Protein AF-A0A367IJW1-F1 (afdb_monomer)

pLDDT: mean 83.82, std 11.77, range [45.22, 95.62]

Secondary structure (DSSP, 8-state):
-HHHHHTTT-HHHHHHHHHHHHTT-SS--HHHHHHHHHHHHHTT-HHHHHHHHHHHHHH-TT-HHHHHHHHHHHHHTT-HHHHHHHHHHHHHHHHHH--

Radius of gyration: 14.37 Å; Cα contacts (8 Å, |Δi|>4): 94; chains: 1; bounding box: 34×27×40 Å

Structure (mmCIF, N/CA/C/O backbone):
data_AF-A0A367IJW1-F1
#
_entry.id   AF-A0A367IJW1-F1
#
loop_
_atom_site.group_PDB
_atom_site.id
_atom_site.type_symbol
_atom_site.label_atom_id
_atom_site.label_alt_id
_atom_site.label_comp_id
_atom_site.label_asym_id
_atom_site.label_entity_id
_atom_site.label_seq_id
_atom_site.pdbx_PDB_ins_code
_atom_site.Cartn_x
_atom_site.Cartn_y
_atom_site.Cartn_z
_atom_site.occupancy
_atom_site.B_iso_or_equiv
_atom_site.auth_seq_id
_atom_site.auth_comp_id
_atom_site.auth_asym_id
_atom_site.auth_atom_id
_atom_site.pdbx_PDB_model_num
ATOM 1 N N . ILE A 1 1 ? 8.038 8.069 -17.176 1.00 58.12 1 ILE A N 1
ATOM 2 C CA . ILE A 1 1 ? 7.243 7.249 -18.133 1.00 58.12 1 ILE A CA 1
ATOM 3 C C . ILE A 1 1 ? 6.255 6.354 -17.389 1.00 58.12 1 ILE A C 1
ATOM 5 O O . ILE A 1 1 ? 5.083 6.413 -17.720 1.00 58.12 1 ILE A O 1
ATOM 9 N N . ALA A 1 2 ? 6.675 5.613 -16.356 1.00 59.84 2 ALA A N 1
ATOM 10 C CA . ALA A 1 2 ? 5.776 4.791 -15.535 1.00 59.84 2 ALA A CA 1
ATOM 11 C C . ALA A 1 2 ? 4.641 5.601 -14.865 1.00 59.84 2 ALA A C 1
ATOM 13 O O . ALA A 1 2 ? 3.470 5.280 -15.036 1.00 59.84 2 ALA A O 1
ATOM 14 N N . TYR A 1 3 ? 4.980 6.738 -14.240 1.00 57.78 3 TYR A N 1
ATOM 15 C CA . TYR A 1 3 ? 4.005 7.652 -13.622 1.00 57.78 3 TYR A CA 1
ATOM 16 C C . TYR A 1 3 ? 2.944 8.188 -14.600 1.00 57.78 3 TYR A C 1
ATOM 18 O O . TYR A 1 3 ? 1.788 8.349 -14.238 1.00 57.78 3 TYR A O 1
ATOM 26 N N . ALA A 1 4 ? 3.297 8.370 -15.877 1.00 55.34 4 ALA A N 1
ATOM 27 C CA . ALA A 1 4 ? 2.366 8.861 -16.894 1.00 55.34 4 ALA A CA 1
ATOM 28 C C . ALA A 1 4 ? 1.358 7.796 -17.379 1.00 55.34 4 ALA A C 1
ATOM 30 O O . ALA A 1 4 ? 0.370 8.149 -18.021 1.00 55.34 4 ALA A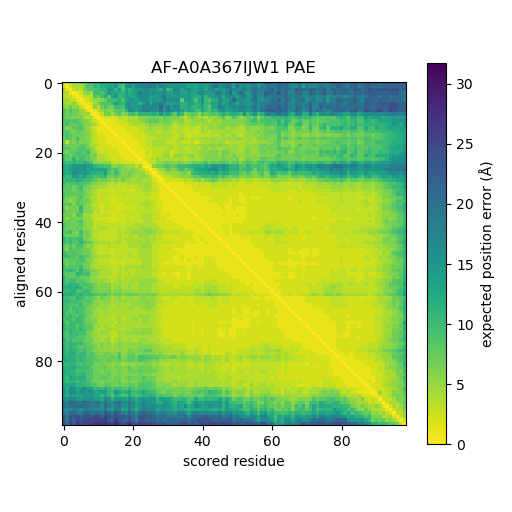 O 1
ATOM 31 N N . TYR A 1 5 ? 1.607 6.504 -17.118 1.00 56.38 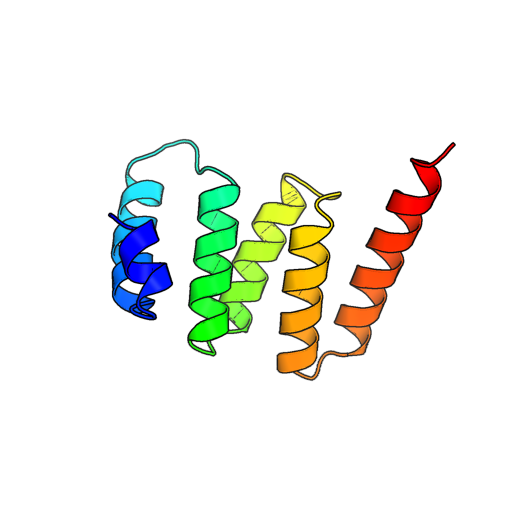5 TYR A N 1
ATOM 32 C CA . TYR A 1 5 ? 0.655 5.422 -17.408 1.00 56.38 5 TYR A CA 1
ATOM 33 C C . TYR A 1 5 ? -0.334 5.201 -16.259 1.00 56.38 5 TYR A C 1
ATOM 35 O O . TYR A 1 5 ? -1.496 4.894 -16.528 1.00 56.38 5 TYR A O 1
ATOM 43 N N . TYR A 1 6 ? 0.101 5.436 -15.017 1.00 57.06 6 TYR A N 1
ATOM 44 C CA . TYR A 1 6 ? -0.766 5.464 -13.837 1.00 57.06 6 TYR A CA 1
ATOM 45 C C . TYR A 1 6 ? -1.867 6.524 -13.981 1.00 57.06 6 TYR A C 1
ATOM 47 O O . TYR A 1 6 ? -3.051 6.197 -13.942 1.00 57.06 6 TYR A O 1
ATOM 55 N N . ASP A 1 7 ? -1.488 7.758 -14.328 1.00 59.28 7 ASP A N 1
ATOM 56 C CA . ASP A 1 7 ? -2.431 8.872 -14.529 1.00 59.28 7 ASP A CA 1
ATOM 57 C C . ASP A 1 7 ? -3.438 8.634 -15.669 1.00 59.28 7 ASP A C 1
ATOM 59 O O . ASP A 1 7 ? -4.480 9.284 -15.743 1.00 59.28 7 ASP A O 1
ATOM 63 N N . LYS A 1 8 ? -3.146 7.692 -16.576 1.00 62.56 8 LYS A N 1
ATOM 64 C CA . LYS A 1 8 ? -4.024 7.321 -17.695 1.00 62.56 8 LYS A CA 1
ATOM 65 C C . LYS A 1 8 ? -4.882 6.084 -17.422 1.00 62.56 8 LYS A C 1
ATOM 67 O O . LYS A 1 8 ? -5.509 5.588 -18.355 1.00 62.56 8 LYS A O 1
ATOM 72 N N . ARG A 1 9 ? -4.908 5.581 -16.179 1.00 66.56 9 ARG A N 1
ATOM 73 C CA . ARG A 1 9 ? -5.585 4.330 -15.783 1.00 66.56 9 ARG A CA 1
ATOM 74 C C . ARG A 1 9 ? -5.116 3.095 -16.566 1.00 66.56 9 ARG A C 1
ATOM 76 O O . ARG A 1 9 ? -5.826 2.100 -16.674 1.00 66.56 9 ARG A O 1
ATOM 83 N N . HIS A 1 10 ? -3.907 3.136 -17.127 1.00 76.12 10 HIS A N 1
ATOM 84 C CA . HIS A 1 10 ? -3.287 1.990 -17.791 1.00 76.12 10 HIS A CA 1
ATOM 85 C C . HIS A 1 10 ? -2.440 1.202 -16.787 1.00 76.12 10 HIS A C 1
ATOM 87 O O . HIS A 1 10 ? -1.222 1.079 -16.942 1.00 76.12 10 HIS A O 1
ATOM 93 N N . TYR A 1 11 ? -3.095 0.687 -15.747 1.00 78.81 11 TYR A N 1
ATOM 94 C CA . TYR A 1 11 ? -2.448 0.051 -14.597 1.00 78.81 11 TYR A CA 1
ATOM 95 C C . TYR A 1 11 ? -1.586 -1.154 -14.998 1.00 78.81 11 TYR A C 1
ATOM 97 O O . TYR A 1 11 ? -0.445 -1.257 -14.566 1.00 78.81 11 TYR A O 1
ATOM 105 N N . GLU A 1 12 ? -2.037 -1.979 -15.946 1.00 74.69 12 GLU A N 1
ATOM 106 C CA . GLU A 1 12 ? -1.253 -3.111 -16.466 1.00 74.69 12 GLU A CA 1
ATOM 107 C C . GLU A 1 12 ? 0.084 -2.689 -17.104 1.00 74.69 12 GLU A C 1
ATOM 109 O O . GLU A 1 12 ? 1.101 -3.374 -16.977 1.00 74.69 12 GLU A O 1
ATOM 114 N N . LEU A 1 13 ? 0.103 -1.554 -17.813 1.00 77.25 13 LEU A N 1
ATOM 115 C CA . LEU A 1 13 ? 1.327 -1.025 -18.420 1.00 77.25 13 LEU A CA 1
ATOM 116 C C . LEU A 1 13 ? 2.223 -0.372 -17.368 1.00 77.25 13 LEU A C 1
ATOM 118 O O . LEU A 1 13 ? 3.442 -0.522 -17.448 1.00 77.25 13 LEU A O 1
ATOM 122 N N . ALA A 1 14 ? 1.635 0.314 -16.384 1.00 78.06 14 ALA A N 1
ATOM 123 C CA . ALA A 1 14 ? 2.370 0.866 -15.252 1.00 78.06 14 ALA A CA 1
ATOM 124 C C . ALA A 1 14 ? 3.075 -0.249 -14.463 1.00 78.06 14 ALA A C 1
ATOM 126 O O . ALA A 1 14 ? 4.289 -0.172 -14.281 1.00 78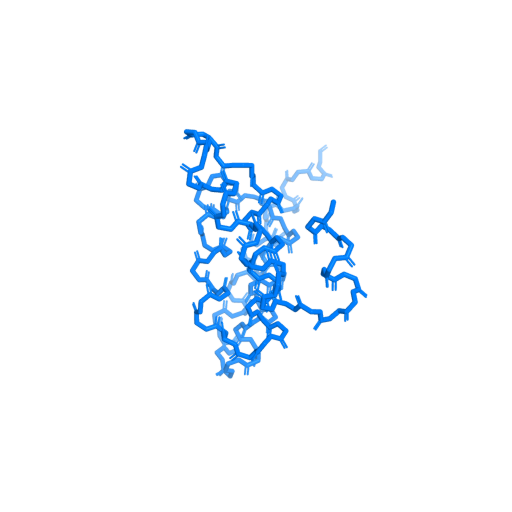.06 14 ALA A O 1
ATOM 127 N N . LEU A 1 15 ? 2.365 -1.335 -14.135 1.00 82.62 15 LEU A N 1
ATOM 128 C CA . LEU A 1 15 ? 2.907 -2.508 -13.442 1.00 82.62 15 LEU A CA 1
ATOM 129 C C . LEU A 1 15 ? 4.057 -3.166 -14.210 1.00 82.62 15 LEU A C 1
ATOM 131 O O . LEU A 1 15 ? 5.083 -3.482 -13.618 1.00 82.62 15 LEU A O 1
ATOM 135 N N . LYS A 1 16 ? 3.958 -3.303 -15.541 1.00 83.56 16 LYS A N 1
ATOM 136 C CA . LYS A 1 16 ? 5.076 -3.826 -16.352 1.00 83.56 16 LYS A CA 1
ATOM 137 C C . LYS A 1 16 ? 6.331 -2.965 -16.260 1.00 83.56 16 LYS A C 1
ATOM 139 O O . LYS A 1 16 ? 7.435 -3.494 -16.340 1.00 83.56 16 LYS A O 1
ATOM 144 N N . VAL A 1 17 ? 6.187 -1.644 -16.157 1.00 81.56 17 VAL A N 1
ATOM 145 C CA . VAL A 1 17 ? 7.343 -0.750 -16.015 1.00 81.56 17 VAL A CA 1
ATOM 146 C C . VAL A 1 17 ? 7.869 -0.779 -14.584 1.00 81.56 17 VAL A C 1
ATOM 148 O O . VAL A 1 17 ? 9.080 -0.846 -14.409 1.00 81.56 17 VAL A O 1
ATOM 151 N N . PHE A 1 18 ? 6.985 -0.787 -13.585 1.00 83.25 18 PH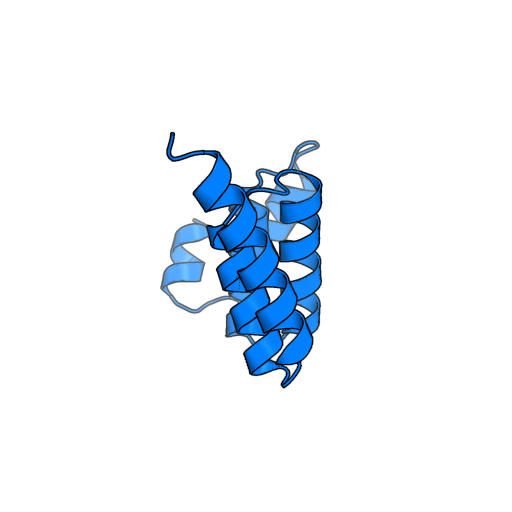E A N 1
ATOM 152 C CA . PHE A 1 18 ? 7.356 -0.897 -12.175 1.00 83.25 18 PHE A CA 1
ATOM 153 C C . PHE A 1 18 ? 8.107 -2.200 -11.888 1.00 83.25 18 PHE A C 1
ATOM 155 O O . PHE A 1 18 ? 9.190 -2.141 -11.318 1.00 83.25 18 PHE A O 1
ATOM 162 N N . GLN A 1 19 ? 7.637 -3.343 -12.399 1.00 81.62 19 GLN A N 1
ATOM 163 C CA . GLN A 1 19 ? 8.328 -4.626 -12.243 1.00 81.62 19 GLN A CA 1
ATOM 164 C C . GLN A 1 19 ? 9.743 -4.592 -12.826 1.00 81.62 19 GLN A C 1
ATOM 166 O O . GLN A 1 19 ? 10.678 -5.070 -12.205 1.00 81.62 19 GLN A O 1
ATOM 171 N N . ARG A 1 20 ? 9.939 -3.958 -13.989 1.00 84.12 20 ARG A N 1
ATOM 172 C CA . ARG A 1 20 ? 11.282 -3.831 -14.580 1.00 84.12 20 ARG A CA 1
ATOM 173 C C . ARG A 1 20 ? 12.216 -2.944 -13.765 1.00 84.12 20 ARG A C 1
AT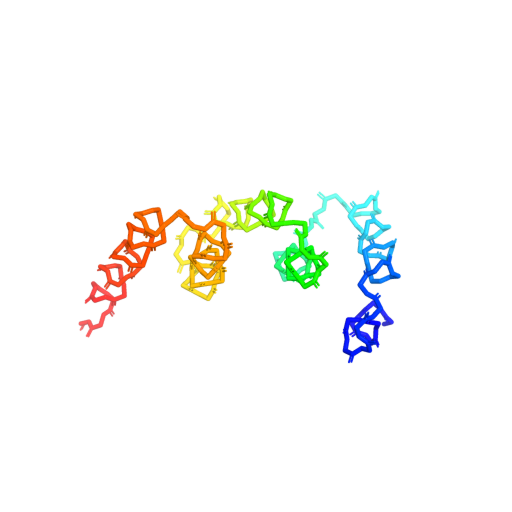OM 175 O O . ARG A 1 20 ? 13.421 -3.110 -13.889 1.00 84.12 20 ARG A O 1
ATOM 182 N N . ILE A 1 21 ? 11.680 -1.982 -13.015 1.00 81.69 21 ILE A N 1
ATOM 183 C CA . ILE A 1 21 ? 12.471 -1.155 -12.098 1.00 81.69 21 ILE A CA 1
ATOM 184 C C . ILE A 1 21 ? 12.836 -1.986 -10.867 1.00 81.69 21 ILE A C 1
ATOM 186 O O . ILE A 1 21 ? 14.002 -2.013 -10.499 1.00 81.69 21 ILE A O 1
ATOM 190 N N . ILE A 1 22 ? 11.871 -2.716 -10.302 1.00 79.62 22 ILE A N 1
ATOM 191 C CA . ILE A 1 22 ? 12.082 -3.629 -9.170 1.00 79.62 22 ILE A CA 1
ATOM 192 C C . ILE A 1 22 ? 13.131 -4.697 -9.510 1.00 79.62 22 ILE A C 1
ATOM 194 O O . ILE A 1 22 ? 14.037 -4.932 -8.727 1.00 79.62 22 ILE A O 1
ATOM 198 N N . ASP A 1 23 ? 13.066 -5.295 -10.701 1.00 81.25 23 ASP A N 1
ATOM 199 C CA . ASP A 1 23 ? 14.013 -6.333 -11.129 1.00 81.25 23 ASP A CA 1
ATOM 200 C C . ASP A 1 23 ? 15.420 -5.785 -11.439 1.00 81.25 23 ASP A C 1
ATOM 202 O O . ASP A 1 23 ? 16.383 -6.548 -11.508 1.00 81.25 23 ASP A O 1
ATOM 206 N N . ALA A 1 24 ? 15.539 -4.483 -11.720 1.00 82.00 24 ALA A N 1
ATOM 207 C CA . ALA A 1 24 ? 16.791 -3.842 -12.131 1.00 82.00 24 ALA A CA 1
ATOM 208 C C . ALA A 1 24 ? 17.512 -3.115 -10.988 1.00 82.00 24 ALA A C 1
ATOM 210 O O . ALA A 1 24 ? 18.649 -2.678 -11.183 1.00 82.00 24 ALA A O 1
ATOM 211 N N . SER A 1 25 ? 16.859 -2.971 -9.838 1.00 76.56 25 SER A N 1
ATOM 212 C CA . SER A 1 25 ? 17.375 -2.260 -8.677 1.00 76.56 25 SER A CA 1
ATOM 213 C C . SER A 1 25 ? 17.471 -3.207 -7.488 1.00 76.56 25 SER A C 1
ATOM 215 O O . SER A 1 25 ? 16.505 -3.884 -7.158 1.00 76.56 25 SER A O 1
ATOM 217 N N . ASP A 1 26 ? 18.616 -3.208 -6.806 1.00 72.00 26 ASP A N 1
ATOM 218 C CA . ASP A 1 26 ? 18.771 -3.947 -5.544 1.00 72.00 26 ASP A CA 1
ATOM 219 C C . ASP A 1 26 ? 17.986 -3.283 -4.393 1.00 72.00 26 ASP A C 1
ATOM 221 O O . ASP A 1 26 ? 17.624 -3.942 -3.421 1.00 72.00 26 ASP A O 1
ATOM 225 N N . GLU A 1 27 ? 17.688 -1.985 -4.521 1.00 75.31 27 GLU A N 1
ATOM 226 C CA . GLU A 1 27 ? 16.867 -1.210 -3.589 1.00 75.31 27 GLU A CA 1
ATOM 227 C C . GLU A 1 27 ? 15.607 -0.705 -4.296 1.00 75.31 27 GLU A C 1
ATOM 229 O O . GLU A 1 27 ? 15.671 -0.009 -5.315 1.00 75.31 27 GLU A O 1
ATOM 234 N N . VAL A 1 28 ? 14.444 -1.053 -3.747 1.00 79.38 28 VAL A N 1
ATOM 235 C CA . VAL A 1 28 ? 13.151 -0.598 -4.257 1.00 79.38 28 VAL A CA 1
ATOM 236 C C . VAL A 1 28 ? 12.691 0.601 -3.438 1.00 79.38 28 VAL A C 1
ATOM 238 O O . VAL A 1 28 ? 12.538 0.516 -2.224 1.00 79.38 28 VAL A O 1
ATOM 241 N N . GLU A 1 29 ? 12.443 1.723 -4.110 1.00 84.44 29 GLU A N 1
ATOM 242 C CA . GLU A 1 29 ? 11.909 2.920 -3.462 1.00 84.44 29 GLU A CA 1
ATOM 243 C C . GLU A 1 29 ? 10.502 2.658 -2.899 1.00 84.44 29 GLU A C 1
ATOM 245 O O . GLU A 1 29 ? 9.630 2.128 -3.593 1.00 84.44 29 GLU A O 1
ATOM 250 N N . VAL A 1 30 ? 10.251 3.095 -1.663 1.00 86.62 30 VAL A N 1
ATOM 251 C CA . VAL A 1 30 ? 8.941 2.950 -1.004 1.00 86.62 30 VAL A CA 1
ATOM 252 C C . VAL A 1 30 ? 7.813 3.573 -1.833 1.00 86.62 30 VAL A C 1
ATOM 254 O O . VAL A 1 30 ? 6.775 2.945 -2.032 1.00 86.62 30 VAL A O 1
ATOM 257 N N . ASP A 1 31 ? 8.039 4.748 -2.421 1.00 86.75 31 ASP A N 1
ATOM 258 C CA . ASP A 1 31 ? 7.074 5.411 -3.307 1.00 86.75 31 ASP A CA 1
ATOM 259 C C . ASP A 1 31 ? 6.668 4.543 -4.510 1.00 86.75 31 ASP A C 1
ATOM 261 O O . ASP A 1 31 ? 5.526 4.606 -4.979 1.00 86.75 31 ASP A O 1
ATOM 265 N N . LEU A 1 32 ? 7.588 3.721 -5.026 1.00 87.31 32 LEU A N 1
ATOM 266 C CA . LEU A 1 32 ? 7.308 2.804 -6.128 1.00 87.31 32 LEU A CA 1
ATOM 267 C C . LEU A 1 32 ? 6.408 1.649 -5.671 1.00 87.31 32 LEU A C 1
ATOM 269 O O . LEU A 1 32 ? 5.503 1.257 -6.413 1.00 87.31 32 LEU A O 1
ATOM 273 N N . LEU A 1 33 ? 6.627 1.130 -4.460 1.00 89.69 33 LEU A N 1
ATOM 274 C CA . LEU A 1 33 ? 5.790 0.089 -3.857 1.00 89.69 33 LEU A CA 1
ATOM 275 C C . LEU A 1 33 ? 4.371 0.604 -3.588 1.00 89.69 33 LEU A C 1
ATOM 277 O O . LEU A 1 33 ? 3.414 -0.063 -3.978 1.00 89.69 33 LEU A O 1
ATOM 281 N N . ILE A 1 34 ? 4.228 1.814 -3.033 1.00 91.12 34 ILE A N 1
ATOM 282 C CA . ILE A 1 34 ? 2.920 2.452 -2.789 1.00 91.12 34 ILE A CA 1
ATOM 283 C C . ILE A 1 34 ? 2.137 2.580 -4.100 1.00 91.12 34 ILE A C 1
ATOM 285 O O . ILE A 1 34 ? 1.002 2.129 -4.206 1.00 91.12 34 ILE A O 1
ATOM 289 N N . ARG A 1 35 ? 2.767 3.110 -5.152 1.00 89.31 35 ARG A N 1
ATOM 290 C CA . ARG A 1 35 ? 2.107 3.275 -6.461 1.00 89.31 35 ARG A CA 1
ATOM 291 C C . ARG A 1 35 ? 1.782 1.94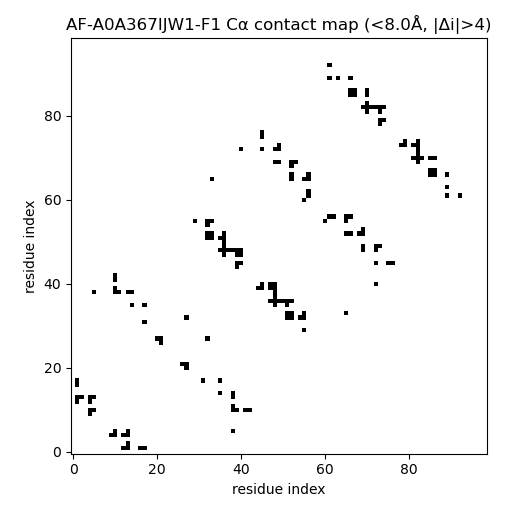7 -7.137 1.00 89.31 35 ARG A C 1
ATOM 293 O O . ARG A 1 35 ? 0.832 1.861 -7.912 1.00 89.31 35 ARG A O 1
ATOM 300 N N . THR A 1 36 ? 2.582 0.917 -6.879 1.00 89.44 36 THR A N 1
ATOM 301 C CA . THR A 1 36 ? 2.309 -0.445 -7.345 1.00 89.44 36 THR A CA 1
ATOM 302 C C . THR A 1 36 ? 1.084 -1.015 -6.631 1.00 89.44 36 THR A C 1
ATOM 304 O O . THR A 1 36 ? 0.208 -1.564 -7.296 1.00 89.44 36 THR A O 1
ATOM 307 N N . ALA A 1 37 ? 0.970 -0.815 -5.315 1.00 92.06 37 ALA A N 1
ATOM 308 C CA . ALA A 1 37 ? -0.212 -1.179 -4.540 1.00 92.06 37 ALA A CA 1
ATOM 309 C C . ALA A 1 37 ? -1.469 -0.458 -5.049 1.00 92.06 37 ALA A C 1
ATOM 311 O O . ALA A 1 37 ? -2.477 -1.109 -5.319 1.00 92.06 37 ALA A O 1
ATOM 312 N N . ASP A 1 38 ? -1.382 0.856 -5.282 1.00 91.31 38 ASP A N 1
ATOM 313 C CA . ASP A 1 38 ? -2.493 1.648 -5.815 1.00 91.31 38 ASP A CA 1
ATOM 314 C C . ASP A 1 38 ? -2.962 1.128 -7.185 1.00 91.31 38 ASP A C 1
ATOM 316 O O . ASP A 1 38 ? -4.162 1.023 -7.437 1.00 91.31 38 ASP A O 1
ATOM 320 N N . CYS A 1 39 ? -2.030 0.757 -8.076 1.00 89.94 39 CYS A N 1
ATOM 321 C CA . CYS A 1 39 ? -2.365 0.123 -9.355 1.00 89.94 39 CYS A CA 1
ATOM 322 C C . CYS A 1 39 ? -3.182 -1.155 -9.158 1.00 89.94 39 CYS A C 1
ATOM 324 O O . CYS A 1 39 ? -4.183 -1.347 -9.845 1.00 89.94 39 CYS A O 1
ATOM 326 N N . TYR A 1 40 ? -2.751 -2.034 -8.249 1.00 90.44 40 TYR A N 1
ATOM 327 C CA . TYR A 1 40 ? -3.463 -3.279 -7.972 1.00 90.44 40 TYR A CA 1
ATOM 328 C C . TYR A 1 40 ? -4.841 -3.021 -7.358 1.00 90.44 40 TYR A C 1
ATOM 330 O O . TYR A 1 40 ? -5.806 -3.662 -7.773 1.00 90.44 40 TYR A O 1
ATOM 338 N N . ARG A 1 41 ? -4.964 -2.030 -6.464 1.00 91.19 41 ARG A N 1
ATOM 339 C CA . ARG A 1 41 ? -6.256 -1.612 -5.906 1.00 91.19 41 ARG A CA 1
ATOM 340 C C . ARG A 1 41 ? -7.217 -1.171 -7.005 1.00 91.19 41 ARG A C 1
ATOM 342 O O . ARG A 1 41 ? -8.316 -1.702 -7.106 1.00 91.19 41 ARG A O 1
ATOM 349 N N . GLU A 1 42 ? -6.791 -0.261 -7.879 1.00 88.81 42 GLU A N 1
ATOM 350 C CA . GLU A 1 42 ? -7.633 0.245 -8.974 1.00 88.81 42 GLU A CA 1
ATOM 351 C C . GLU A 1 42 ? -7.994 -0.834 -10.012 1.00 88.81 42 GLU A C 1
ATOM 353 O O . GLU A 1 42 ? -8.979 -0.695 -10.739 1.00 88.81 42 GLU A O 1
ATOM 358 N N . MET A 1 43 ? -7.213 -1.915 -10.091 1.00 87.44 43 MET A N 1
ATOM 359 C CA . MET A 1 43 ? -7.525 -3.093 -10.906 1.00 87.44 43 MET A CA 1
ATOM 360 C C . MET A 1 43 ? -8.491 -4.074 -10.220 1.00 87.44 43 MET A C 1
ATOM 362 O O . MET A 1 43 ? -8.946 -5.014 -10.868 1.00 87.44 43 MET A O 1
ATOM 366 N N . GLY A 1 44 ? -8.817 -3.870 -8.940 1.00 89.38 44 GLY A N 1
ATOM 367 C CA . GLY A 1 44 ? -9.616 -4.792 -8.128 1.00 89.38 44 GLY A CA 1
ATOM 368 C C . GLY A 1 44 ? -8.825 -5.985 -7.582 1.00 89.38 44 GLY A C 1
ATOM 369 O O . GLY A 1 44 ? -9.399 -6.868 -6.948 1.00 89.38 44 GLY A O 1
ATOM 370 N N . GLU A 1 45 ? -7.506 -6.008 -7.780 1.00 92.56 45 GLU A N 1
ATOM 371 C CA . GLU A 1 45 ? -6.585 -7.018 -7.249 1.00 92.56 45 GLU A CA 1
ATOM 372 C C . GLU A 1 45 ? -6.219 -6.676 -5.796 1.00 92.56 45 GLU A C 1
ATOM 374 O O . GLU A 1 45 ? -5.060 -6.434 -5.446 1.00 92.56 45 GLU A O 1
ATOM 379 N N . LEU A 1 46 ? -7.246 -6.613 -4.947 1.00 92.81 46 LEU A N 1
ATOM 380 C CA . LEU A 1 46 ? -7.163 -6.060 -3.595 1.00 92.81 46 LEU A CA 1
ATOM 381 C C . LEU A 1 46 ? -6.171 -6.826 -2.705 1.00 92.81 46 LEU A C 1
ATOM 383 O O . LEU A 1 46 ? -5.399 -6.206 -1.981 1.00 92.81 46 LEU A O 1
ATOM 387 N N . ASP A 1 47 ? -6.116 -8.159 -2.805 1.00 93.69 47 ASP A N 1
ATOM 388 C CA . ASP A 1 47 ? -5.170 -8.968 -2.018 1.00 93.69 47 ASP A CA 1
ATOM 389 C C . ASP A 1 47 ? -3.711 -8.650 -2.371 1.00 93.69 47 ASP A C 1
ATOM 391 O O . ASP A 1 47 ? -2.845 -8.598 -1.497 1.00 93.69 47 ASP A O 1
ATOM 395 N N . THR A 1 48 ? -3.438 -8.377 -3.650 1.00 91.88 48 THR A N 1
ATOM 396 C CA . THR A 1 48 ? -2.101 -7.974 -4.091 1.00 91.88 48 THR A CA 1
ATOM 397 C C . THR A 1 48 ? -1.766 -6.578 -3.579 1.00 91.88 48 THR A C 1
ATOM 399 O O . THR A 1 48 ? -0.671 -6.374 -3.059 1.00 91.88 48 THR A O 1
ATOM 402 N N . ALA A 1 49 ? -2.711 -5.635 -3.648 1.00 94.25 49 ALA A N 1
ATOM 403 C CA . ALA A 1 49 ? -2.526 -4.293 -3.099 1.00 94.25 49 ALA A CA 1
ATOM 404 C C . ALA A 1 49 ? -2.173 -4.330 -1.601 1.00 94.25 49 ALA A C 1
ATOM 406 O O . ALA A 1 49 ? -1.212 -3.684 -1.184 1.00 94.25 49 ALA A O 1
ATOM 407 N N . VAL A 1 50 ? -2.881 -5.156 -0.819 1.00 95.25 50 VAL A N 1
ATOM 408 C CA . VAL A 1 50 ? -2.606 -5.373 0.611 1.00 95.25 50 VAL A CA 1
ATOM 409 C C . VAL A 1 50 ? -1.160 -5.809 0.843 1.00 95.25 50 VAL A C 1
ATOM 411 O O . VAL A 1 50 ? -0.481 -5.218 1.679 1.00 95.25 50 VAL A O 1
ATOM 414 N N . MET A 1 51 ? -0.659 -6.797 0.093 1.00 94.62 51 MET A N 1
ATOM 415 C CA . MET A 1 51 ? 0.723 -7.272 0.256 1.00 94.62 51 MET A CA 1
ATOM 416 C C . MET A 1 51 ? 1.755 -6.158 0.038 1.00 94.62 51 MET A C 1
ATOM 418 O O . MET A 1 51 ? 2.718 -6.056 0.797 1.00 94.62 51 MET A O 1
ATOM 422 N N . PHE A 1 52 ? 1.558 -5.312 -0.978 1.00 92.88 52 PHE A N 1
ATOM 423 C CA . PHE A 1 52 ? 2.475 -4.204 -1.250 1.00 92.88 52 PHE A CA 1
ATOM 424 C C . PHE A 1 52 ? 2.411 -3.118 -0.172 1.00 92.88 52 PHE A C 1
ATOM 426 O O . PHE A 1 52 ? 3.462 -2.635 0.243 1.00 92.88 52 PHE A O 1
ATOM 433 N N . TYR A 1 53 ? 1.223 -2.762 0.325 1.00 94.94 53 TYR A N 1
ATOM 434 C CA . TYR A 1 53 ? 1.116 -1.805 1.429 1.00 94.94 53 TYR A CA 1
ATOM 435 C C . TYR A 1 53 ? 1.722 -2.339 2.730 1.00 94.94 53 TYR A C 1
ATOM 437 O O . TYR A 1 53 ? 2.379 -1.580 3.435 1.00 94.94 53 TYR A O 1
ATOM 445 N N . ILE A 1 54 ? 1.554 -3.631 3.039 1.00 93.38 54 ILE A N 1
ATOM 446 C CA . ILE A 1 54 ? 2.181 -4.248 4.219 1.00 93.38 54 ILE A CA 1
ATOM 447 C C . ILE A 1 54 ? 3.702 -4.152 4.126 1.00 93.38 54 ILE A C 1
ATOM 449 O O . ILE A 1 54 ? 4.321 -3.717 5.085 1.00 93.38 54 ILE A O 1
ATOM 453 N N . ASN A 1 55 ? 4.294 -4.472 2.972 1.00 91.25 55 ASN A N 1
ATOM 454 C CA . ASN A 1 55 ? 5.742 -4.348 2.765 1.00 91.25 55 ASN A CA 1
ATOM 455 C C . ASN A 1 55 ? 6.227 -2.906 3.020 1.00 91.25 55 ASN A C 1
ATOM 457 O O . ASN A 1 55 ? 7.220 -2.673 3.701 1.00 91.25 55 ASN A O 1
ATOM 461 N N . VAL A 1 56 ? 5.462 -1.908 2.569 1.00 92.56 56 VAL A N 1
ATOM 462 C CA . VAL A 1 56 ? 5.770 -0.505 2.881 1.00 92.56 56 VAL A CA 1
ATOM 463 C C . VAL A 1 56 ? 5.693 -0.219 4.383 1.00 92.56 56 VAL A C 1
ATOM 465 O O . VAL A 1 56 ? 6.552 0.491 4.897 1.00 92.56 56 VAL A O 1
ATOM 468 N N . LEU A 1 57 ? 4.703 -0.764 5.092 1.00 91.31 57 LEU A N 1
ATOM 469 C CA . LEU A 1 57 ? 4.569 -0.603 6.544 1.00 91.31 57 LEU A CA 1
ATOM 470 C C . LEU A 1 57 ? 5.600 -1.414 7.345 1.00 91.31 57 LEU A C 1
ATOM 472 O O . LEU A 1 57 ? 5.860 -1.070 8.491 1.00 91.31 57 LEU A O 1
ATOM 476 N N . GLU A 1 58 ? 6.219 -2.452 6.779 1.00 90.62 58 GLU A N 1
ATOM 477 C CA . GLU A 1 58 ? 7.356 -3.138 7.412 1.00 90.62 58 GLU A CA 1
ATOM 478 C C . GLU A 1 58 ? 8.586 -2.217 7.483 1.00 90.62 58 GLU A C 1
ATOM 480 O O . GLU A 1 58 ? 9.271 -2.182 8.505 1.00 90.62 58 GLU A O 1
ATOM 485 N N . GLU A 1 59 ? 8.817 -1.416 6.438 1.00 88.00 59 GLU A N 1
ATOM 486 C CA . GLU A 1 59 ? 9.913 -0.437 6.369 1.00 88.00 59 GLU A CA 1
ATOM 487 C C . GLU A 1 59 ? 9.553 0.911 7.015 1.00 88.00 59 GLU A C 1
ATOM 489 O O . GLU A 1 59 ? 10.393 1.582 7.621 1.00 88.00 59 GLU A O 1
ATOM 494 N N . GLN A 1 60 ? 8.290 1.327 6.898 1.00 89.81 60 GLN A N 1
ATOM 495 C CA . GLN A 1 60 ? 7.760 2.574 7.448 1.00 89.81 60 GLN A CA 1
ATOM 496 C C . GLN A 1 60 ? 6.480 2.320 8.261 1.00 89.81 60 GLN A C 1
ATOM 498 O O . GLN A 1 60 ? 5.389 2.699 7.824 1.00 89.81 60 GLN A O 1
ATOM 503 N N . PRO A 1 61 ? 6.591 1.747 9.475 1.00 88.56 61 PRO A N 1
ATOM 504 C CA . PRO A 1 61 ? 5.430 1.390 10.299 1.00 88.56 61 PRO A CA 1
ATOM 505 C C . PRO A 1 61 ? 4.527 2.567 10.673 1.00 88.56 61 PRO A C 1
ATOM 507 O O . PRO A 1 61 ? 3.361 2.379 10.994 1.00 88.56 61 PRO A O 1
ATOM 510 N N . GLU A 1 62 ? 5.065 3.786 10.630 1.00 86.94 62 GLU A N 1
ATOM 511 C CA . GLU A 1 62 ? 4.373 5.025 10.999 1.00 86.94 62 GLU A CA 1
ATOM 512 C C . GLU A 1 62 ? 3.853 5.808 9.777 1.00 86.94 62 GLU A C 1
ATOM 514 O O . GLU A 1 62 ? 3.477 6.976 9.898 1.00 86.94 62 GLU A O 1
ATOM 519 N N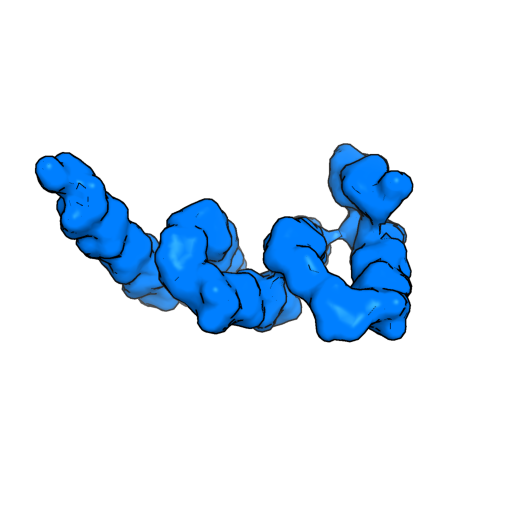 . ASN A 1 63 ? 3.865 5.214 8.578 1.00 89.94 63 ASN A N 1
ATOM 520 C CA . ASN A 1 63 ? 3.373 5.880 7.375 1.00 89.94 63 ASN A CA 1
ATOM 521 C C . ASN A 1 63 ? 1.834 5.904 7.349 1.00 89.94 63 ASN A C 1
ATOM 523 O O . ASN A 1 63 ? 1.179 4.993 6.838 1.00 89.94 63 ASN A O 1
ATOM 527 N N . LEU A 1 64 ? 1.266 6.984 7.893 1.00 89.56 64 LEU A N 1
ATOM 528 C CA . LEU A 1 64 ? -0.181 7.186 7.995 1.00 89.56 64 LEU A CA 1
ATOM 529 C C . LEU A 1 64 ? -0.888 7.168 6.634 1.00 89.56 64 LEU A C 1
ATOM 531 O O . LEU A 1 64 ? -1.981 6.615 6.529 1.00 89.56 64 LEU A O 1
ATOM 535 N N . ASP A 1 65 ? -0.267 7.706 5.581 1.00 90.62 65 ASP A N 1
ATOM 536 C CA . ASP A 1 65 ? -0.864 7.731 4.239 1.00 90.62 65 ASP A CA 1
ATOM 537 C C . ASP A 1 65 ? -1.095 6.306 3.709 1.00 90.62 65 ASP A C 1
ATOM 539 O O . ASP A 1 65 ? -2.132 5.992 3.110 1.00 90.62 65 ASP A O 1
ATOM 543 N N . VAL A 1 66 ? -0.144 5.411 3.979 1.00 93.81 66 VAL A N 1
ATOM 544 C CA . VAL A 1 66 ? -0.229 3.997 3.602 1.00 93.81 66 VAL A CA 1
ATOM 545 C C . VAL A 1 66 ? -1.195 3.240 4.502 1.00 93.81 66 VAL A C 1
ATOM 547 O O . VAL A 1 66 ? -1.952 2.413 3.999 1.00 93.81 66 VAL A O 1
ATOM 550 N N . MET A 1 67 ? -1.240 3.548 5.800 1.00 93.69 67 MET A N 1
ATOM 551 C CA . MET A 1 67 ? -2.233 2.972 6.714 1.00 93.69 67 MET A CA 1
ATOM 552 C C . MET A 1 67 ? -3.660 3.289 6.277 1.00 93.69 67 MET A C 1
ATOM 554 O O . MET A 1 67 ? -4.492 2.389 6.208 1.00 93.69 67 MET A O 1
ATOM 558 N N . VAL A 1 68 ? -3.936 4.542 5.909 1.00 93.12 68 VAL A N 1
ATOM 559 C CA . VAL A 1 68 ? -5.243 4.952 5.378 1.00 93.12 68 VAL A CA 1
ATOM 560 C C . VAL A 1 68 ? -5.546 4.239 4.059 1.00 93.12 68 VAL A C 1
ATOM 562 O O . VAL A 1 68 ? -6.662 3.755 3.853 1.00 93.12 68 VAL A O 1
ATOM 565 N N . SER A 1 69 ? -4.553 4.123 3.174 1.00 93.88 69 SER A N 1
ATOM 566 C CA . SER A 1 69 ? -4.720 3.438 1.888 1.00 93.88 69 SER A CA 1
ATOM 567 C C . SER A 1 69 ? -5.013 1.945 2.061 1.00 93.88 69 SER A C 1
ATOM 569 O O . SER A 1 69 ? -5.917 1.424 1.410 1.00 93.88 69 SER A O 1
ATOM 571 N N . LEU A 1 70 ? -4.317 1.268 2.978 1.00 95.44 70 LEU A N 1
ATOM 572 C CA . LEU A 1 70 ? -4.545 -0.136 3.314 1.00 95.44 70 LEU A CA 1
ATOM 573 C C . LEU A 1 70 ? -5.890 -0.347 4.023 1.00 95.44 70 LEU A C 1
ATOM 575 O O . LEU A 1 70 ? -6.605 -1.288 3.686 1.00 95.44 70 LEU A O 1
ATOM 579 N N . ALA A 1 71 ? -6.270 0.540 4.946 1.00 95.06 71 ALA A N 1
ATOM 580 C CA . ALA A 1 71 ? -7.580 0.503 5.592 1.00 95.06 71 ALA A CA 1
ATOM 581 C C . ALA A 1 71 ? -8.710 0.619 4.558 1.00 95.06 71 ALA A C 1
ATOM 583 O O . ALA A 1 71 ? -9.637 -0.184 4.577 1.00 95.06 71 ALA A O 1
ATOM 584 N N . THR A 1 72 ? -8.571 1.528 3.586 1.00 94.50 72 THR A N 1
ATOM 585 C CA . THR A 1 72 ? -9.519 1.660 2.465 1.00 94.50 72 THR A CA 1
ATOM 586 C C . THR A 1 72 ? -9.634 0.352 1.675 1.00 94.50 72 THR A C 1
ATOM 588 O O . THR A 1 72 ? -10.735 -0.088 1.360 1.00 94.50 72 THR A O 1
ATOM 591 N N . VAL A 1 73 ? -8.512 -0.325 1.393 1.00 95.62 73 VAL A N 1
ATOM 592 C CA . VAL A 1 73 ? -8.551 -1.636 0.719 1.00 95.62 73 VAL A CA 1
ATOM 593 C C . VAL A 1 73 ? -9.246 -2.692 1.573 1.00 95.62 73 VAL A C 1
ATOM 595 O O . VAL A 1 73 ? -10.020 -3.490 1.047 1.00 95.62 73 VAL A O 1
ATOM 598 N N . TYR A 1 74 ? -9.016 -2.711 2.885 1.00 95.38 74 TYR A N 1
ATOM 599 C CA . TYR A 1 74 ? -9.727 -3.627 3.774 1.00 95.38 74 TYR A CA 1
ATOM 600 C C . TYR A 1 74 ? -11.234 -3.359 3.798 1.00 95.38 74 TYR A C 1
ATOM 602 O O . TYR A 1 74 ? -12.005 -4.319 3.757 1.00 95.38 74 TYR A O 1
ATOM 610 N N . GLU A 1 75 ? -11.673 -2.101 3.769 1.00 93.94 75 GLU A N 1
ATOM 611 C CA . GLU A 1 75 ? -13.091 -1.754 3.612 1.00 93.94 75 GLU A CA 1
ATOM 612 C C . GLU A 1 75 ? -13.659 -2.263 2.278 1.00 93.94 75 GLU A C 1
ATOM 614 O O . GLU A 1 75 ? -14.713 -2.899 2.265 1.00 93.94 75 GLU A O 1
ATOM 619 N N . GLU A 1 76 ? -12.939 -2.075 1.166 1.00 92.69 76 GLU A N 1
ATOM 620 C CA . GLU A 1 76 ? -13.330 -2.592 -0.157 1.00 92.69 76 GLU A CA 1
ATOM 621 C C . GLU A 1 76 ? -13.434 -4.129 -0.184 1.00 92.69 76 GLU A C 1
ATOM 623 O O . GLU A 1 76 ? -14.251 -4.692 -0.915 1.00 92.69 76 GLU A O 1
ATOM 628 N N . GLN A 1 77 ? -12.648 -4.818 0.649 1.00 92.88 77 GLN A N 1
ATOM 629 C CA . GLN A 1 77 ? -12.714 -6.268 0.853 1.00 92.88 77 GLN A CA 1
ATOM 630 C C . GLN A 1 77 ? -13.806 -6.712 1.846 1.00 92.88 77 GLN A C 1
ATOM 632 O O . GLN A 1 77 ? -14.016 -7.915 2.018 1.00 92.88 77 GLN A O 1
ATOM 637 N N . GLY A 1 78 ? -14.489 -5.783 2.521 1.00 93.50 78 GLY A N 1
ATOM 638 C CA . GLY A 1 78 ? -15.457 -6.077 3.583 1.00 93.50 78 GLY A CA 1
ATOM 639 C C . GLY A 1 78 ? -14.828 -6.481 4.923 1.00 93.50 78 GLY A C 1
ATOM 640 O O . GLY A 1 78 ? -15.507 -7.042 5.781 1.00 93.50 78 GLY A O 1
ATOM 641 N N . LYS A 1 79 ? -13.534 -6.212 5.115 1.00 94.31 79 LYS A N 1
ATOM 642 C CA . LYS A 1 79 ? -12.754 -6.470 6.336 1.00 94.31 79 LYS A CA 1
ATOM 643 C C . LYS A 1 79 ? -12.722 -5.227 7.233 1.00 94.31 79 LYS A C 1
ATOM 645 O O . LYS A 1 79 ? -11.660 -4.721 7.584 1.00 94.31 79 LYS A O 1
ATOM 650 N N . GLU A 1 80 ? -13.902 -4.738 7.599 1.00 92.00 80 GLU A N 1
ATOM 651 C CA . GLU A 1 80 ? -14.083 -3.476 8.336 1.00 92.00 80 GLU A CA 1
ATOM 652 C C . GLU A 1 80 ? -13.337 -3.450 9.683 1.00 92.00 80 GLU A C 1
ATOM 654 O O . GLU A 1 80 ? -12.718 -2.448 10.022 1.00 92.00 80 GLU A O 1
ATOM 659 N N . GLU A 1 81 ? -13.300 -4.573 10.408 1.00 92.75 81 GLU A N 1
ATOM 660 C CA . GLU A 1 81 ? -12.558 -4.692 11.675 1.00 92.75 81 GLU A CA 1
ATOM 661 C C . GLU A 1 81 ? -11.054 -4.427 11.485 1.00 92.75 81 GLU A C 1
ATOM 663 O O . GLU A 1 81 ? -10.463 -3.641 12.218 1.00 92.75 81 GLU A O 1
ATOM 668 N N . GLN A 1 82 ? -10.449 -4.982 10.429 1.00 91.44 82 GLN A N 1
ATOM 669 C CA . GLN A 1 82 ? -9.024 -4.784 10.141 1.00 91.44 82 GLN A CA 1
ATOM 670 C C . GLN A 1 82 ? -8.710 -3.351 9.696 1.00 91.44 82 GLN A C 1
ATOM 672 O O . GLN A 1 82 ? -7.619 -2.847 9.963 1.00 91.44 82 GLN A O 1
ATOM 677 N N . ALA A 1 83 ? -9.648 -2.698 9.004 1.00 92.19 83 ALA A N 1
ATOM 678 C CA . ALA A 1 83 ? -9.519 -1.294 8.632 1.00 92.19 83 ALA A CA 1
ATOM 679 C C . ALA A 1 83 ? -9.539 -0.390 9.873 1.00 92.19 83 ALA A C 1
ATOM 681 O O . ALA A 1 83 ? -8.680 0.480 10.016 1.00 92.19 83 ALA A O 1
ATOM 682 N N . LEU A 1 84 ? -10.483 -0.632 10.789 1.00 92.00 84 LEU A N 1
ATOM 683 C CA . LEU A 1 84 ? -10.615 0.123 12.034 1.00 92.00 84 LEU A CA 1
ATOM 684 C C . LEU A 1 84 ? -9.388 -0.042 12.930 1.00 92.00 84 LEU A C 1
ATOM 686 O O . LEU A 1 84 ? -8.819 0.967 13.341 1.00 92.00 84 LEU A O 1
ATOM 690 N N . ASP A 1 85 ? -8.933 -1.276 13.157 1.00 91.69 85 ASP A N 1
ATOM 691 C CA . ASP A 1 85 ? -7.738 -1.555 13.965 1.00 91.69 85 ASP A CA 1
ATOM 692 C C . ASP A 1 85 ? -6.514 -0.782 13.448 1.00 91.69 85 ASP A C 1
ATOM 694 O O . ASP A 1 85 ? -5.739 -0.209 14.219 1.00 91.69 85 ASP A O 1
ATOM 698 N N . LEU A 1 86 ? -6.353 -0.728 12.122 1.00 90.12 86 LEU A N 1
ATOM 699 C CA . LEU A 1 86 ? -5.236 -0.041 11.483 1.00 90.12 86 LEU A CA 1
ATOM 700 C C . LEU A 1 86 ? -5.319 1.486 11.638 1.00 90.12 86 LEU A C 1
ATOM 702 O O . LEU A 1 86 ? -4.310 2.136 11.920 1.00 90.12 86 LEU A O 1
ATOM 706 N N . LEU A 1 87 ? -6.511 2.067 11.480 1.00 88.56 87 LEU A N 1
ATOM 707 C CA . LEU A 1 87 ? -6.733 3.505 11.661 1.00 88.56 87 LEU A CA 1
ATOM 708 C C . LEU A 1 87 ? -6.601 3.927 13.129 1.00 88.56 87 LEU A C 1
ATOM 710 O O . LEU A 1 87 ? -6.052 4.990 13.418 1.00 88.56 87 LEU A O 1
ATOM 714 N N . GLU A 1 88 ? -7.077 3.108 14.068 1.00 89.44 88 GLU A N 1
ATOM 715 C CA . GLU A 1 88 ? -6.910 3.353 15.502 1.00 89.44 88 GLU A CA 1
ATOM 716 C C . GLU A 1 88 ? -5.435 3.351 15.903 1.00 89.44 88 GLU A C 1
ATOM 718 O O . GLU A 1 88 ? -4.998 4.253 16.625 1.00 89.44 88 GLU A O 1
ATOM 723 N N . PHE A 1 89 ? -4.658 2.398 15.379 1.00 87.00 89 PHE A N 1
ATOM 724 C CA . PHE A 1 89 ? -3.212 2.365 15.568 1.00 87.00 89 PHE A CA 1
ATOM 725 C C . PHE A 1 89 ? -2.547 3.650 15.048 1.00 87.00 89 PHE A C 1
ATOM 727 O O . PHE A 1 89 ? -1.830 4.312 15.798 1.00 87.00 89 PHE A O 1
ATOM 734 N N . GLY A 1 90 ? -2.836 4.060 13.807 1.00 82.44 90 GLY A N 1
ATOM 735 C CA . GLY A 1 90 ? -2.260 5.277 13.221 1.00 82.44 90 GLY A CA 1
ATOM 736 C C . GLY A 1 90 ? -2.599 6.551 14.009 1.00 82.44 90 GLY A C 1
ATOM 737 O O . GLY A 1 90 ? -1.721 7.360 14.316 1.00 82.44 90 GLY A O 1
ATOM 738 N N . ASN A 1 91 ? -3.861 6.699 14.422 1.00 80.69 91 ASN A N 1
ATOM 739 C CA . ASN A 1 91 ? -4.335 7.849 15.201 1.00 80.69 91 ASN A CA 1
ATOM 740 C C . ASN A 1 91 ? -3.677 7.941 16.590 1.00 80.69 91 ASN A C 1
ATOM 742 O O . ASN A 1 91 ? -3.453 9.037 17.117 1.00 80.69 91 ASN A O 1
ATOM 746 N N . HIS A 1 92 ? -3.392 6.795 17.213 1.00 78.44 92 HIS A N 1
ATOM 747 C CA . HIS A 1 92 ? -2.717 6.743 18.506 1.00 78.44 92 HIS A CA 1
ATOM 748 C C . HIS A 1 92 ? -1.271 7.255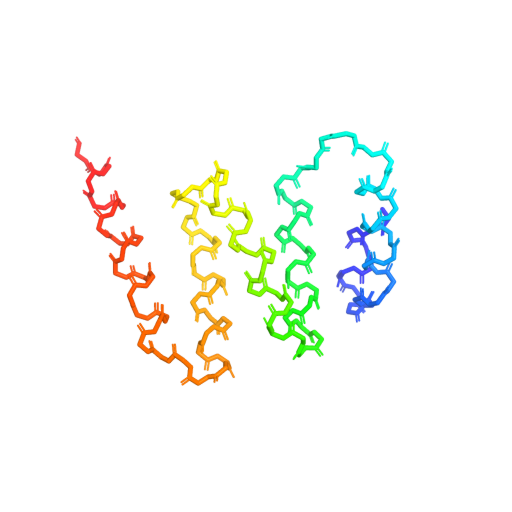 18.415 1.00 78.44 92 HIS A C 1
ATOM 750 O O . HIS A 1 92 ? -0.828 8.005 19.291 1.00 78.44 92 HIS A O 1
ATOM 756 N N . GLU A 1 93 ? -0.560 6.915 17.341 1.00 73.69 93 GLU A N 1
ATOM 757 C CA . GLU A 1 93 ? 0.817 7.359 17.104 1.00 73.69 93 GLU A CA 1
ATOM 758 C C . GLU A 1 93 ? 0.894 8.842 16.704 1.00 73.69 93 GLU A C 1
ATOM 760 O O . GLU A 1 93 ? 1.754 9.575 17.201 1.00 73.69 93 GLU A O 1
ATOM 765 N N . GLU A 1 94 ? -0.056 9.342 15.902 1.00 70.88 94 GLU A N 1
ATOM 766 C CA . GLU A 1 94 ? -0.136 10.771 15.556 1.00 70.88 94 GLU A CA 1
ATOM 767 C C . GLU A 1 94 ? -0.292 11.646 16.813 1.00 70.88 94 GLU A C 1
ATOM 769 O O . GLU A 1 94 ? 0.407 12.649 16.996 1.00 70.88 94 GLU A O 1
ATOM 774 N N . LYS A 1 95 ? -1.168 11.231 17.737 1.00 66.38 95 LYS A N 1
ATOM 775 C CA . LYS A 1 95 ? -1.465 11.977 18.966 1.00 66.38 95 LYS A CA 1
ATOM 776 C C . LYS A 1 95 ? -0.271 12.073 19.920 1.00 66.38 95 LYS A C 1
ATOM 778 O O . LYS A 1 95 ? -0.175 13.051 20.661 1.00 66.38 95 LYS A O 1
ATOM 783 N N . GLN A 1 96 ? 0.636 11.096 19.908 1.00 62.50 96 GLN A N 1
ATOM 784 C CA . GLN A 1 96 ? 1.849 11.109 20.733 1.00 62.50 96 GLN A CA 1
ATOM 785 C C . GLN A 1 96 ? 2.946 12.041 20.193 1.00 62.50 96 GLN A C 1
ATOM 787 O O . GLN A 1 96 ? 3.827 12.442 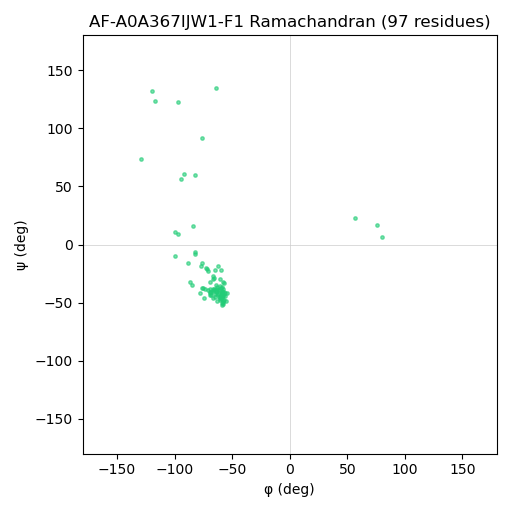20.949 1.00 62.50 96 GLN A O 1
ATOM 792 N N . ARG A 1 97 ? 2.888 12.428 18.913 1.00 60.53 97 ARG A N 1
ATOM 793 C CA . ARG A 1 97 ? 3.851 13.353 18.288 1.00 60.53 97 ARG A CA 1
ATOM 794 C C . ARG A 1 97 ? 3.479 14.833 18.422 1.00 60.53 97 ARG A C 1
ATOM 796 O O . ARG A 1 97 ? 4.322 15.692 18.186 1.00 60.53 97 ARG A O 1
ATOM 803 N N . GLY A 1 98 ? 2.232 15.141 18.778 1.00 59.72 98 GLY A N 1
ATOM 804 C CA . GLY A 1 98 ? 1.677 16.500 18.785 1.00 59.72 98 GLY A CA 1
ATOM 805 C C . GLY A 1 98 ? 1.949 17.366 20.027 1.00 59.72 98 GLY A C 1
ATOM 806 O O . GLY A 1 98 ? 1.250 18.365 20.203 1.00 59.72 98 GLY A O 1
ATOM 807 N N . THR A 1 99 ? 2.904 17.015 20.895 1.00 45.22 99 THR A N 1
ATOM 808 C CA . THR A 1 99 ? 3.255 17.767 22.127 1.00 45.22 99 THR A CA 1
ATOM 809 C C . THR A 1 99 ? 4.713 18.177 22.156 1.00 45.22 99 THR A C 1
ATOM 811 O O . THR A 1 99 ? 4.984 19.329 22.561 1.00 45.22 99 THR A O 1
#

InterPro domains:
  IPR011990 Tetratricopeptide-like helical domain superfamily [G3DSA:1.25.40.10] (1-97)
  IPR011990 Tetratricopeptide-like helical domain superfamily [SSF48452] (2-88)
  IPR019734 Tetratricopeptide repeat [PS50005] (30-63)
  IPR039340 Transcription factor Tfc4/TFIIIC-102/Sfc4 [PTHR23082] (1-88)

Sequence (99 aa):
IAYAYYDKRHYELALKVFQRIIDASDEVEVDLLIRTADCYREMGELDTAVMFYINVLEEQPENLDVMVSLATVYEEQGKEEQALDLLEFGNHEEKQRGT

Organism: Rhizopus azygosporus (NCBI:txid86630)

Mean predicted aligned error: 6.5 Å

Foldseek 3Di:
DLVVCLVVLVLVVSLVVLVVVVVVDPDRDLVSLQSNLVSCVSVVVLVSSLVSLVVSCVVVVQPLVSLQVNLVSCVVVVVNVSSVVSNVVNVVVVVVPPD

Solvent-accessible surface area (backbone atoms only — not comparable to full-atom values): 5440 Å² total; per-residue (Å²): 112,48,70,66,27,48,81,65,72,37,36,74,61,19,48,59,46,48,51,55,49,50,77,72,37,99,69,72,57,61,70,56,40,49,54,49,15,51,36,28,43,79,71,67,41,46,72,59,15,46,55,34,37,49,56,44,35,73,80,37,76,81,44,53,74,53,42,53,53,43,23,52,48,27,45,76,71,69,38,51,68,63,17,49,56,42,49,54,53,45,54,55,56,55,63,71,69,76,121

Nearest PDB structures (foldseek):
  3kd7-assembly2_B  TM=9.150E-01  e=5.385E-05  unidentified
  4xi0-assembly1_E  TM=8.990E-01  e=2.656E-03  Solidesulfovibrio magneticus RS-1
  5lfl-assembly6_F  TM=8.887E-01  e=5.728E-03  Solidesulfovibrio magneticus RS-1
  5lfm-assembly6_F  TM=8.601E-01  e=5.132E-03  Solidesulfovibrio magneticus RS-1
  9hmf-assembly1_L  TM=8.879E-01  e=5.150E-02  Campylobacter jejuni